Protein AF-A0A9C7AQ77-F1 (afdb_monomer_lite)

Radius of gyration: 16.22 Å; chains: 1; bounding box: 30×47×44 Å

Structure (mmCIF, N/CA/C/O backbone):
data_AF-A0A9C7AQ77-F1
#
_entry.id   AF-A0A9C7AQ77-F1
#
loop_
_atom_site.group_PDB
_atom_site.id
_atom_site.type_symbol
_atom_site.label_atom_id
_atom_site.label_alt_id
_atom_site.label_comp_id
_atom_site.label_asym_id
_atom_site.label_entity_id
_atom_site.label_seq_id
_atom_site.pdbx_PDB_ins_code
_atom_site.Cartn_x
_atom_site.Cartn_y
_atom_site.Cartn_z
_atom_site.occupancy
_atom_site.B_iso_or_equiv
_atom_site.auth_seq_id
_atom_site.auth_comp_id
_atom_site.auth_asym_id
_atom_site.auth_atom_id
_atom_site.pdbx_PDB_model_num
ATOM 1 N N . MET A 1 1 ? 6.263 -25.476 -26.221 1.00 42.41 1 MET A N 1
ATOM 2 C CA . MET A 1 1 ? 5.453 -24.792 -25.190 1.00 42.41 1 MET A CA 1
ATOM 3 C C . MET A 1 1 ? 6.403 -23.919 -24.387 1.00 42.41 1 MET A C 1
ATOM 5 O O . MET A 1 1 ? 7.386 -24.457 -23.899 1.00 42.41 1 MET A O 1
ATOM 9 N N . ARG A 1 2 ? 6.214 -22.594 -24.321 1.00 51.50 2 ARG A N 1
ATOM 10 C CA . ARG A 1 2 ? 6.970 -21.780 -23.355 1.00 51.50 2 ARG A CA 1
ATOM 11 C C . ARG A 1 2 ? 6.351 -22.062 -21.991 1.00 51.50 2 ARG A C 1
ATOM 13 O O . ARG A 1 2 ? 5.182 -21.747 -21.802 1.00 51.50 2 ARG A O 1
ATOM 20 N N . GLU A 1 3 ? 7.087 -22.708 -21.094 1.00 53.31 3 GLU A N 1
ATOM 21 C CA . GLU A 1 3 ? 6.698 -22.786 -19.685 1.00 53.31 3 GLU A CA 1
ATOM 22 C C . GLU A 1 3 ? 6.371 -21.372 -19.190 1.00 53.31 3 GLU A C 1
ATOM 24 O O . GLU A 1 3 ? 7.121 -20.427 -19.453 1.00 53.31 3 GLU A O 1
ATOM 29 N N . GLY A 1 4 ? 5.208 -21.226 -18.550 1.00 63.62 4 GLY A N 1
ATOM 30 C CA . GLY A 1 4 ? 4.641 -19.962 -18.086 1.00 63.62 4 GLY A CA 1
ATOM 31 C C . GLY A 1 4 ? 5.473 -19.332 -16.975 1.00 63.62 4 GLY A C 1
ATOM 32 O O . GLY A 1 4 ? 5.109 -19.377 -15.803 1.00 63.62 4 GLY A O 1
ATOM 33 N N . LYS A 1 5 ? 6.616 -18.754 -17.332 1.00 77.88 5 LYS A N 1
ATOM 34 C CA . LYS A 1 5 ? 7.474 -18.028 -16.404 1.00 77.88 5 LYS A CA 1
ATOM 35 C C . LYS A 1 5 ? 7.003 -16.579 -16.374 1.00 77.88 5 LYS A C 1
ATOM 37 O O . LYS A 1 5 ? 7.272 -15.830 -17.309 1.00 77.88 5 LYS A O 1
ATOM 42 N N . LEU A 1 6 ? 6.304 -16.198 -15.304 1.00 86.25 6 LE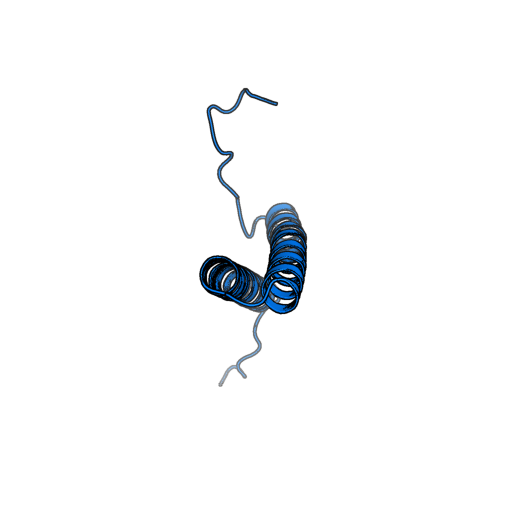U A N 1
ATOM 43 C CA . LEU A 1 6 ? 6.003 -14.791 -15.023 1.00 86.25 6 LEU A CA 1
ATOM 44 C C . LEU A 1 6 ? 7.312 -13.995 -15.068 1.00 86.25 6 LEU A C 1
ATOM 46 O O . LEU A 1 6 ? 8.327 -14.448 -14.517 1.00 86.25 6 LEU A O 1
ATOM 50 N N . CYS A 1 7 ? 7.323 -12.845 -15.734 1.00 93.25 7 CYS A N 1
ATOM 51 C CA . CYS A 1 7 ? 8.457 -11.934 -15.628 1.00 93.25 7 CYS A CA 1
ATOM 52 C C . CYS A 1 7 ? 8.316 -11.071 -14.366 1.00 93.25 7 CYS A C 1
ATOM 54 O O . CYS A 1 7 ? 7.265 -11.040 -13.724 1.00 93.25 7 CYS A O 1
ATOM 56 N N . ASP A 1 8 ? 9.380 -10.372 -13.979 1.00 95.88 8 ASP A N 1
ATOM 57 C CA . ASP A 1 8 ? 9.352 -9.536 -12.772 1.00 95.88 8 ASP A CA 1
ATOM 58 C C . ASP A 1 8 ? 8.310 -8.422 -12.866 1.00 95.88 8 ASP A C 1
ATOM 60 O O . ASP A 1 8 ? 7.690 -8.071 -11.866 1.00 95.88 8 ASP A O 1
ATOM 64 N N . ARG A 1 9 ? 8.057 -7.916 -14.079 1.00 96.00 9 ARG A N 1
ATOM 65 C CA . ARG A 1 9 ? 6.975 -6.962 -14.319 1.00 96.00 9 ARG A CA 1
ATOM 66 C C . ARG A 1 9 ? 5.613 -7.576 -14.004 1.00 96.00 9 ARG A C 1
ATOM 68 O O . ARG A 1 9 ? 4.813 -6.908 -13.356 1.00 96.00 9 ARG A O 1
ATOM 75 N N . ASP A 1 10 ? 5.365 -8.818 -14.417 1.00 96.19 10 ASP A N 1
ATOM 76 C CA . ASP A 1 10 ? 4.094 -9.503 -14.155 1.00 96.19 10 ASP A CA 1
ATOM 77 C C . ASP A 1 10 ? 3.910 -9.736 -12.653 1.00 96.19 10 ASP A C 1
ATOM 79 O O . ASP A 1 10 ? 2.862 -9.405 -12.109 1.00 96.19 10 ASP A O 1
ATOM 83 N N . ARG A 1 11 ? 4.959 -10.209 -11.961 1.00 96.50 11 ARG A N 1
ATOM 84 C CA . ARG A 1 11 ? 4.927 -10.423 -10.503 1.00 96.50 11 ARG A CA 1
ATOM 85 C C . ARG A 1 11 ? 4.652 -9.134 -9.737 1.00 96.50 11 ARG A C 1
ATOM 87 O O . ARG A 1 11 ? 3.785 -9.115 -8.876 1.00 96.50 11 ARG A O 1
ATOM 94 N N . LEU A 1 12 ? 5.374 -8.054 -10.048 1.00 97.56 12 LEU A N 1
ATOM 95 C CA . LEU A 1 12 ? 5.176 -6.777 -9.357 1.00 97.56 12 LEU A CA 1
ATOM 96 C C . LEU A 1 12 ? 3.815 -6.155 -9.677 1.00 97.56 12 LEU A C 1
ATOM 98 O O . LEU A 1 12 ? 3.223 -5.522 -8.809 1.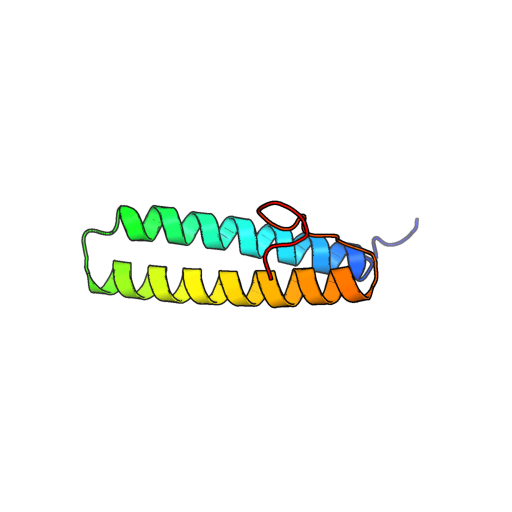00 97.56 12 LEU A O 1
ATOM 102 N N . THR A 1 13 ? 3.307 -6.352 -10.897 1.00 97.38 13 THR A N 1
ATOM 103 C CA . THR A 1 13 ? 1.954 -5.914 -11.262 1.00 97.38 13 THR A CA 1
ATOM 104 C C . THR A 1 13 ? 0.910 -6.660 -10.440 1.00 97.38 13 THR A C 1
ATOM 106 O O . THR A 1 13 ? 0.025 -6.023 -9.875 1.00 97.38 13 THR A O 1
ATOM 109 N N . ASP A 1 14 ? 1.038 -7.983 -10.329 1.00 97.88 14 ASP A N 1
ATOM 110 C CA . ASP A 1 14 ? 0.135 -8.816 -9.533 1.00 97.88 14 ASP A CA 1
ATOM 111 C C . ASP A 1 14 ? 0.164 -8.423 -8.048 1.00 97.88 14 ASP A C 1
ATOM 113 O O . ASP A 1 14 ? -0.876 -8.127 -7.463 1.00 97.88 14 ASP A O 1
ATOM 117 N N . MET A 1 15 ? 1.359 -8.274 -7.466 1.00 98.19 15 MET A N 1
ATOM 118 C CA . MET A 1 15 ? 1.518 -7.802 -6.085 1.00 98.19 15 MET A CA 1
ATOM 119 C C . MET A 1 15 ? 0.897 -6.416 -5.868 1.00 98.19 15 MET A C 1
ATOM 121 O O . MET A 1 15 ? 0.209 -6.200 -4.875 1.00 98.19 15 MET A O 1
ATOM 125 N N . LEU A 1 16 ? 1.090 -5.475 -6.800 1.00 98.31 16 LEU A N 1
ATOM 126 C CA . LEU A 1 16 ? 0.524 -4.130 -6.680 1.00 98.31 16 LEU A CA 1
ATOM 127 C C . LEU A 1 16 ? -1.011 -4.148 -6.739 1.00 98.31 16 LEU A C 1
ATOM 129 O O . LEU A 1 16 ? -1.662 -3.381 -6.028 1.00 98.31 16 LEU A O 1
ATOM 133 N N . LEU A 1 17 ? -1.598 -4.997 -7.587 1.00 98.19 17 LEU A N 1
ATOM 134 C CA . LEU A 1 17 ? -3.050 -5.170 -7.662 1.00 98.19 17 LEU A CA 1
ATOM 135 C C . LEU A 1 17 ? -3.598 -5.817 -6.387 1.00 98.19 17 LEU A C 1
ATOM 137 O O . LEU A 1 17 ? -4.605 -5.339 -5.857 1.00 98.19 17 LEU A O 1
ATOM 141 N N . LEU A 1 18 ? -2.912 -6.840 -5.872 1.00 98.38 18 LEU A N 1
ATOM 142 C CA . LEU A 1 18 ? -3.253 -7.500 -4.616 1.00 98.38 18 LEU A CA 1
ATOM 143 C C . LEU A 1 18 ? -3.262 -6.496 -3.457 1.00 98.38 18 LEU A C 1
ATOM 145 O O . LEU A 1 18 ? -4.297 -6.353 -2.806 1.00 98.38 18 LEU A O 1
ATOM 149 N N . SER A 1 19 ? -2.171 -5.751 -3.246 1.00 98.38 19 SER A N 1
ATOM 150 C CA . SER A 1 19 ? -2.079 -4.782 -2.146 1.00 98.38 19 SER A CA 1
ATOM 151 C C . SER A 1 19 ? -3.162 -3.710 -2.225 1.00 98.38 19 SER A C 1
ATOM 153 O O . SER A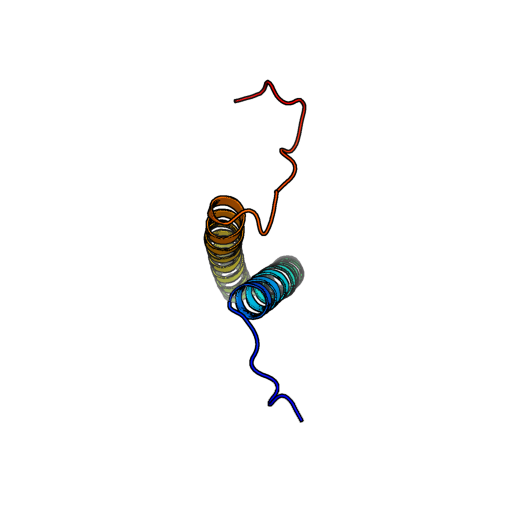 1 19 ? -3.791 -3.387 -1.221 1.00 98.38 19 SER A O 1
ATOM 155 N N . LYS A 1 20 ? -3.482 -3.204 -3.425 1.00 98.06 20 LYS A N 1
ATOM 156 C CA . LYS A 1 20 ? -4.598 -2.255 -3.604 1.00 98.06 20 LYS A CA 1
ATOM 157 C C . LYS A 1 20 ? -5.950 -2.869 -3.231 1.00 98.06 20 LYS A C 1
ATOM 159 O O . LYS A 1 20 ? -6.750 -2.221 -2.555 1.00 98.06 20 LYS A O 1
ATOM 164 N N . GLY A 1 21 ? -6.208 -4.101 -3.669 1.00 98.50 21 GLY A N 1
ATOM 165 C CA . GLY A 1 21 ? -7.448 -4.814 -3.363 1.00 98.50 21 GLY A CA 1
ATOM 166 C C . GLY A 1 21 ? -7.608 -5.080 -1.865 1.00 98.50 21 GLY A C 1
ATOM 167 O O . GLY A 1 21 ? -8.652 -4.774 -1.287 1.00 98.50 21 GLY A O 1
ATOM 168 N N . VAL A 1 22 ? -6.552 -5.581 -1.223 1.00 98.38 22 VAL A N 1
ATOM 169 C CA . VAL A 1 22 ? -6.527 -5.875 0.216 1.00 98.38 22 VAL A CA 1
ATOM 170 C C . VAL A 1 22 ? -6.638 -4.591 1.043 1.00 98.38 22 VAL A C 1
ATOM 172 O O . VAL A 1 22 ? -7.450 -4.540 1.969 1.00 98.38 22 VAL A O 1
ATOM 175 N N . ALA A 1 23 ? -5.928 -3.519 0.669 1.00 98.69 23 ALA A N 1
ATOM 176 C CA . ALA A 1 23 ? -6.060 -2.210 1.309 1.00 98.69 23 ALA A CA 1
ATOM 177 C C . ALA A 1 23 ? -7.510 -1.706 1.282 1.00 98.69 23 ALA A C 1
ATOM 179 O O . ALA A 1 23 ? -8.013 -1.239 2.307 1.00 98.69 23 ALA A O 1
ATOM 180 N N . GLY A 1 24 ? -8.191 -1.822 0.135 1.00 98.56 24 GLY A N 1
ATOM 181 C CA . GLY A 1 24 ? -9.607 -1.476 0.003 1.00 98.56 24 GLY A CA 1
ATOM 182 C C . GLY A 1 24 ? -10.503 -2.325 0.909 1.00 98.56 24 GLY A C 1
ATOM 183 O O . GLY A 1 24 ? -11.355 -1.786 1.615 1.00 98.56 24 GLY A O 1
ATOM 184 N N . GLY A 1 25 ? -10.255 -3.637 0.968 1.00 98.62 25 GLY A N 1
ATOM 185 C CA . GLY A 1 25 ? -10.966 -4.550 1.866 1.00 98.62 25 GLY A C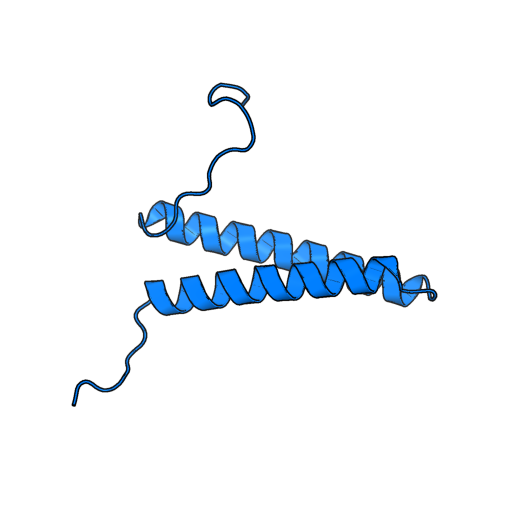A 1
ATOM 186 C C . GLY A 1 25 ? -10.817 -4.173 3.343 1.00 98.62 25 GLY A C 1
ATOM 187 O O . GLY A 1 25 ? -11.817 -4.077 4.058 1.00 98.62 25 GLY A O 1
ATOM 188 N N . TYR A 1 26 ? -9.593 -3.886 3.800 1.00 98.69 26 TYR A N 1
ATOM 189 C CA . TYR A 1 26 ? -9.354 -3.423 5.170 1.00 98.69 26 TYR A CA 1
ATOM 190 C C . TYR A 1 26 ? -10.007 -2.074 5.457 1.00 98.69 26 TYR A C 1
ATOM 192 O O . TYR A 1 26 ? -10.521 -1.886 6.559 1.00 98.69 26 TYR A O 1
ATOM 200 N N . HIS A 1 27 ? -10.028 -1.157 4.487 1.00 98.62 27 HIS A N 1
ATOM 201 C CA . HIS A 1 27 ? -10.696 0.132 4.639 1.00 98.62 27 HIS A CA 1
ATOM 202 C C . HIS A 1 27 ? -12.198 -0.045 4.898 1.00 98.62 27 HIS A C 1
ATOM 204 O O . HIS A 1 27 ? -12.700 0.418 5.923 1.00 98.62 27 HIS A O 1
ATOM 210 N N . THR A 1 28 ? -12.900 -0.780 4.029 1.00 98.69 28 THR A N 1
ATOM 211 C CA . THR A 1 28 ? -14.333 -1.061 4.204 1.00 98.69 28 THR A CA 1
ATOM 212 C C . THR A 1 28 ? -14.603 -1.803 5.513 1.00 98.69 28 THR A C 1
ATOM 214 O O . THR A 1 28 ? -15.496 -1.422 6.266 1.00 98.69 28 THR A O 1
ATOM 217 N N . ALA A 1 29 ? -13.799 -2.817 5.844 1.00 98.50 29 ALA A N 1
ATOM 218 C CA . ALA A 1 29 ? -13.968 -3.567 7.085 1.00 98.50 29 ALA A CA 1
ATOM 219 C C . ALA A 1 29 ? -13.734 -2.701 8.338 1.00 98.50 29 ALA A C 1
ATOM 221 O O . ALA A 1 29 ? -14.432 -2.864 9.338 1.00 98.50 29 ALA A O 1
ATOM 222 N N . ALA A 1 30 ? -12.770 -1.775 8.306 1.00 98.56 30 ALA A N 1
ATOM 223 C CA . ALA A 1 30 ? -12.498 -0.873 9.423 1.00 98.56 30 ALA A CA 1
ATOM 224 C C . ALA A 1 30 ? -13.653 0.113 9.665 1.00 98.56 30 ALA A C 1
ATOM 226 O O . ALA A 1 30 ? -13.955 0.400 10.826 1.00 98.56 30 ALA A O 1
ATOM 227 N N . LEU A 1 31 ? -14.300 0.605 8.600 1.00 98.44 31 LEU A N 1
ATOM 228 C CA . LEU A 1 31 ? -15.462 1.496 8.699 1.00 98.44 31 LEU A CA 1
ATOM 229 C C . LEU A 1 31 ? -16.651 0.822 9.401 1.00 98.44 31 LEU A C 1
ATOM 231 O O . LEU A 1 31 ? -17.277 1.436 10.260 1.00 98.44 31 LEU A O 1
ATOM 235 N N . GLU A 1 32 ? -16.899 -0.454 9.104 1.00 98.25 32 GLU A N 1
ATOM 236 C CA . GLU A 1 32 ? -18.046 -1.212 9.630 1.00 98.25 32 GLU A CA 1
ATOM 237 C C . GLU A 1 32 ? -17.751 -1.946 10.957 1.00 98.25 32 GLU A C 1
ATOM 239 O O . GLU A 1 32 ? -18.636 -2.532 11.586 1.00 98.25 32 GLU A O 1
ATOM 244 N N . ALA A 1 33 ? -16.499 -1.944 11.425 1.00 98.38 33 ALA A N 1
ATOM 245 C CA . ALA A 1 33 ? -16.110 -2.666 12.632 1.00 98.38 33 ALA A CA 1
ATOM 246 C C . ALA A 1 33 ? -16.647 -1.993 13.911 1.00 98.38 33 ALA A C 1
ATOM 248 O O . ALA A 1 33 ? -16.089 -1.006 14.406 1.00 98.38 33 ALA A O 1
ATOM 249 N N . ALA A 1 34 ? -17.673 -2.598 14.518 1.00 98.25 34 ALA A N 1
ATOM 250 C CA . ALA A 1 34 ? -18.253 -2.153 15.790 1.00 98.25 34 ALA A CA 1
ATOM 251 C C . ALA A 1 34 ? -17.285 -2.290 16.985 1.00 98.25 34 ALA A C 1
ATOM 253 O O . ALA A 1 34 ? -17.326 -1.492 17.922 1.00 98.25 34 ALA A O 1
ATOM 254 N N . THR A 1 35 ? -16.376 -3.271 16.960 1.00 98.69 35 THR A N 1
ATOM 255 C CA . THR A 1 35 ? -15.388 -3.481 18.028 1.00 98.69 35 THR A CA 1
ATOM 256 C C . THR A 1 35 ? -14.163 -2.573 17.835 1.00 98.69 35 THR A C 1
ATOM 258 O O . THR A 1 35 ? -13.422 -2.763 16.867 1.00 98.69 35 THR A O 1
ATOM 261 N N . PRO A 1 36 ? -13.846 -1.652 18.773 1.00 98.25 36 PRO A N 1
ATOM 262 C CA . PRO A 1 36 ? -12.752 -0.687 18.596 1.00 98.25 36 PRO A 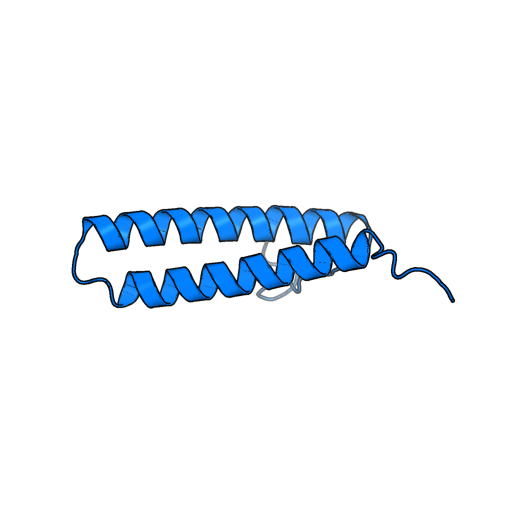CA 1
ATOM 263 C C . PRO A 1 36 ? -11.378 -1.323 18.359 1.00 98.25 36 PRO A C 1
ATOM 265 O O . PRO A 1 36 ? -10.593 -0.829 17.553 1.00 98.25 36 PRO A O 1
ATOM 268 N N . LYS A 1 37 ? -11.094 -2.448 19.027 1.00 98.50 37 LYS A N 1
ATOM 269 C CA . LYS A 1 37 ? -9.835 -3.183 18.850 1.00 98.50 37 LYS A CA 1
ATOM 270 C C . LYS A 1 37 ? -9.703 -3.754 17.435 1.00 98.50 37 LYS A C 1
ATOM 272 O O . LYS A 1 37 ? -8.645 -3.617 16.836 1.00 98.50 37 LYS A O 1
ATOM 277 N N . VAL A 1 38 ? -10.776 -4.340 16.896 1.00 98.56 38 VAL A N 1
ATOM 278 C CA . VAL A 1 38 ? -10.801 -4.882 15.527 1.00 98.56 38 VAL A CA 1
ATOM 279 C C . VAL A 1 38 ? -10.620 -3.753 14.517 1.00 98.56 38 VAL A C 1
ATOM 281 O O . VAL A 1 38 ? -9.746 -3.846 13.661 1.00 98.56 38 VAL A O 1
ATOM 284 N N . ARG A 1 39 ? -11.353 -2.643 14.685 1.00 98.69 39 ARG A N 1
ATOM 285 C CA . ARG A 1 39 ? -11.192 -1.443 13.855 1.00 98.69 39 ARG A CA 1
ATOM 286 C C . ARG A 1 39 ? -9.751 -0.929 13.851 1.00 98.69 39 ARG A C 1
ATOM 288 O O . ARG A 1 39 ? -9.201 -0.662 12.790 1.00 98.69 39 ARG A O 1
ATOM 295 N N . SER A 1 40 ? -9.124 -0.825 15.025 1.00 98.62 40 SER A N 1
ATOM 296 C CA . SER A 1 40 ? -7.729 -0.382 15.139 1.00 98.62 40 SER A CA 1
ATOM 297 C C . SER A 1 40 ? -6.753 -1.335 14.444 1.00 98.62 40 SER A C 1
ATOM 299 O O . SER A 1 40 ? -5.829 -0.869 13.783 1.00 98.62 40 SER A O 1
ATOM 301 N N . THR A 1 41 ? -6.954 -2.650 14.552 1.00 98.75 41 THR A N 1
ATOM 302 C CA . THR A 1 41 ? -6.123 -3.636 13.846 1.00 98.75 41 THR A CA 1
ATOM 303 C C . THR A 1 41 ? -6.271 -3.514 12.330 1.00 98.75 41 THR A C 1
ATOM 305 O O . THR A 1 41 ? -5.264 -3.429 11.637 1.00 98.75 41 THR A O 1
ATOM 308 N N . LEU A 1 42 ? -7.500 -3.436 11.814 1.00 98.81 42 LEU A N 1
ATOM 309 C CA . LEU A 1 42 ? -7.757 -3.292 10.376 1.00 98.81 42 LEU A CA 1
ATOM 310 C C . LEU A 1 42 ? -7.174 -1.987 9.820 1.00 98.81 42 LEU A C 1
ATOM 312 O O . LEU A 1 42 ? -6.571 -1.991 8.753 1.00 98.81 42 LEU A O 1
ATOM 316 N N . ALA A 1 43 ? -7.276 -0.885 10.569 1.00 98.56 43 ALA A N 1
ATOM 317 C CA . ALA A 1 43 ? -6.671 0.388 10.183 1.00 98.56 43 ALA A CA 1
ATOM 318 C C . ALA A 1 43 ? -5.133 0.317 10.111 1.00 98.56 43 ALA A C 1
ATOM 320 O O . ALA A 1 43 ? -4.535 0.941 9.236 1.00 98.56 43 ALA A O 1
ATOM 321 N N . LYS A 1 44 ? -4.487 -0.452 10.999 1.00 98.69 44 LYS A N 1
ATOM 322 C CA . LYS A 1 44 ? -3.034 -0.687 10.939 1.00 98.69 44 LYS A CA 1
ATOM 323 C C . LYS A 1 44 ? -2.649 -1.501 9.706 1.00 98.69 44 LYS A C 1
ATOM 325 O O . LYS A 1 44 ? -1.759 -1.071 8.986 1.00 98.69 44 LYS A O 1
ATOM 330 N N . LEU A 1 45 ? -3.361 -2.597 9.434 1.00 98.62 45 LEU A N 1
ATOM 331 C CA . LEU A 1 45 ? -3.128 -3.431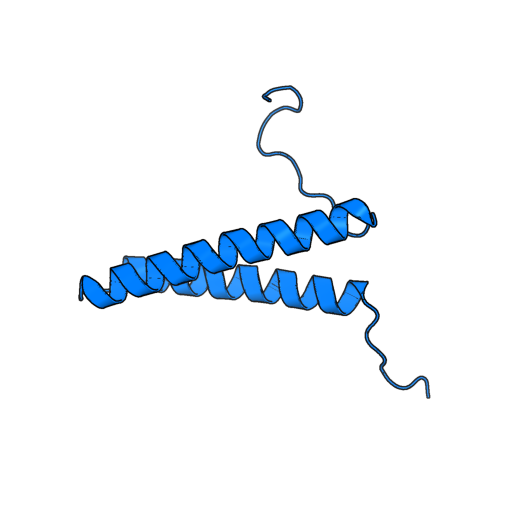 8.249 1.00 98.62 45 LEU A CA 1
ATOM 332 C C . LEU A 1 45 ? -3.343 -2.637 6.951 1.00 98.62 45 LEU A C 1
ATOM 334 O O . LEU A 1 45 ? -2.531 -2.699 6.038 1.00 98.62 45 LEU A O 1
ATOM 338 N N . HIS A 1 46 ? -4.391 -1.810 6.892 1.00 98.69 46 HIS A N 1
ATOM 339 C CA . HIS A 1 46 ? -4.603 -0.883 5.780 1.00 98.69 46 HIS A CA 1
ATOM 340 C C . HIS A 1 46 ? -3.399 0.051 5.574 1.00 98.69 46 HIS A C 1
ATOM 342 O O . HIS A 1 46 ? -2.943 0.232 4.449 1.00 98.69 46 HIS A O 1
ATOM 348 N N . ALA A 1 47 ? -2.861 0.625 6.654 1.00 98.56 47 ALA A N 1
ATOM 349 C CA . ALA A 1 47 ? -1.696 1.503 6.579 1.00 98.56 47 ALA A CA 1
ATOM 350 C C . ALA A 1 47 ? -0.406 0.773 6.162 1.00 98.56 47 ALA A C 1
ATOM 352 O O . ALA A 1 47 ? 0.481 1.405 5.591 1.00 98.56 47 ALA A O 1
ATOM 353 N N . GLU A 1 48 ? -0.282 -0.524 6.446 1.00 98.62 48 GLU A N 1
ATOM 354 C CA . GLU A 1 48 ? 0.817 -1.364 5.952 1.00 98.62 48 GLU A CA 1
ATOM 355 C C . GLU A 1 48 ? 0.694 -1.585 4.439 1.00 98.62 48 GLU A C 1
ATOM 357 O O . GLU A 1 48 ? 1.633 -1.269 3.713 1.00 98.62 48 GLU A O 1
ATOM 362 N N . GLU A 1 49 ? -0.489 -1.955 3.939 1.00 98.56 49 GLU A N 1
ATOM 363 C CA . GLU A 1 49 ? -0.715 -2.136 2.495 1.00 98.56 49 GLU A CA 1
ATOM 364 C C . GLU A 1 49 ? -0.520 -0.842 1.686 1.00 98.56 49 GLU A C 1
ATOM 366 O O . GLU A 1 49 ? -0.070 -0.885 0.541 1.00 98.56 49 GLU A O 1
ATOM 371 N N . LEU A 1 50 ? -0.814 0.330 2.267 1.00 98.25 50 LEU A N 1
ATOM 372 C CA . LEU A 1 50 ? -0.499 1.618 1.633 1.00 98.25 50 LEU A CA 1
ATOM 373 C C . LEU A 1 50 ? 1.014 1.794 1.417 1.00 98.25 50 LEU A C 1
ATOM 375 O O . LEU A 1 50 ? 1.427 2.253 0.350 1.00 98.25 50 LEU A O 1
ATOM 379 N N . LYS A 1 51 ? 1.835 1.410 2.403 1.00 98.56 51 LYS A N 1
ATOM 380 C CA . LYS A 1 51 ? 3.304 1.470 2.300 1.00 98.56 51 LYS A CA 1
ATOM 381 C C . LYS A 1 51 ? 3.833 0.443 1.306 1.00 98.56 51 LYS A C 1
ATOM 383 O O . LYS A 1 51 ? 4.731 0.758 0.526 1.00 98.56 51 LYS A O 1
ATOM 388 N N . ASP A 1 52 ? 3.262 -0.758 1.298 1.00 98.31 52 ASP A N 1
ATOM 389 C CA . ASP A 1 52 ? 3.655 -1.811 0.362 1.00 98.31 52 ASP A CA 1
ATOM 390 C C . ASP A 1 52 ? 3.320 -1.415 -1.080 1.00 98.31 52 ASP A C 1
ATOM 392 O O . ASP A 1 52 ? 4.171 -1.514 -1.968 1.00 98.31 52 ASP A O 1
ATOM 396 N N . ALA A 1 53 ? 2.129 -0.856 -1.313 1.00 98.12 53 ALA A N 1
ATOM 397 C CA . ALA A 1 53 ? 1.753 -0.311 -2.612 1.00 98.12 53 ALA A CA 1
ATOM 398 C C . ALA A 1 53 ? 2.714 0.805 -3.064 1.00 98.12 53 ALA A C 1
ATOM 400 O O . ALA A 1 53 ? 3.126 0.803 -4.228 1.00 98.12 53 ALA A O 1
ATOM 401 N N . GLU A 1 54 ? 3.110 1.713 -2.161 1.00 97.75 54 GLU A N 1
ATOM 402 C CA . GLU A 1 54 ? 4.108 2.759 -2.430 1.00 97.75 54 GLU A CA 1
ATOM 403 C C . GLU A 1 54 ? 5.462 2.189 -2.846 1.00 97.75 54 GLU A C 1
ATOM 405 O O . GLU A 1 54 ? 6.024 2.592 -3.874 1.00 97.75 54 GLU A O 1
ATOM 410 N N . ALA A 1 55 ? 5.968 1.212 -2.098 1.00 98.12 55 ALA A N 1
ATOM 411 C CA . ALA A 1 55 ? 7.227 0.552 -2.412 1.00 98.12 55 ALA A CA 1
ATOM 412 C C . ALA A 1 55 ? 7.171 -0.149 -3.780 1.00 98.12 55 ALA A C 1
ATOM 414 O O . ALA A 1 55 ? 8.098 -0.013 -4.589 1.00 98.12 55 ALA A O 1
ATOM 415 N N . LEU A 1 56 ? 6.070 -0.852 -4.066 1.00 98.31 56 LEU A N 1
ATOM 416 C CA . LEU A 1 56 ? 5.858 -1.575 -5.319 1.00 98.31 56 LEU A CA 1
ATOM 417 C C . LEU A 1 56 ? 5.794 -0.626 -6.517 1.00 98.31 56 LEU A C 1
ATOM 419 O O . LEU A 1 56 ? 6.584 -0.785 -7.454 1.00 98.31 56 LEU A O 1
ATOM 423 N N . PHE A 1 57 ? 4.917 0.387 -6.497 1.00 97.38 57 PHE A N 1
ATOM 424 C CA . PHE A 1 57 ? 4.804 1.286 -7.647 1.00 97.38 57 PHE A CA 1
ATOM 425 C C . PHE A 1 57 ? 6.077 2.115 -7.844 1.00 97.38 57 PHE A C 1
ATOM 427 O O . PHE A 1 57 ? 6.463 2.339 -8.989 1.00 97.38 57 PHE A O 1
ATOM 434 N N . SER A 1 58 ? 6.780 2.497 -6.770 1.00 97.00 58 SER A N 1
ATOM 435 C CA . SER A 1 58 ? 8.058 3.219 -6.864 1.00 97.00 58 SER A CA 1
ATOM 436 C C . SER A 1 58 ? 9.145 2.350 -7.500 1.00 97.00 58 SER A C 1
ATOM 438 O O . SER A 1 58 ? 9.942 2.806 -8.324 1.00 97.00 58 SER A O 1
ATOM 440 N N . ALA A 1 59 ? 9.189 1.063 -7.145 1.00 97.62 59 ALA A N 1
ATOM 441 C CA . ALA A 1 59 ? 10.119 0.107 -7.735 1.00 97.62 59 ALA A CA 1
ATOM 442 C C . ALA A 1 59 ? 9.798 -0.173 -9.215 1.00 97.62 59 ALA A C 1
ATOM 444 O O . ALA A 1 59 ? 10.715 -0.387 -10.014 1.00 97.62 59 ALA A O 1
ATOM 445 N N . MET A 1 60 ? 8.519 -0.180 -9.590 1.00 97.81 60 MET A N 1
ATOM 446 C CA . MET A 1 60 ? 8.079 -0.316 -10.981 1.00 97.81 60 MET A CA 1
ATOM 447 C C . MET A 1 60 ? 8.346 0.959 -11.795 1.00 97.81 60 MET A C 1
ATOM 449 O O . MET A 1 60 ? 8.773 0.859 -12.945 1.00 97.81 60 MET A O 1
ATOM 453 N N . GLU A 1 61 ? 8.168 2.141 -11.203 1.00 97.25 61 GLU A N 1
ATOM 454 C CA . GLU A 1 61 ? 8.453 3.441 -11.825 1.00 97.25 61 GLU A CA 1
ATOM 455 C C . GLU A 1 61 ? 9.931 3.589 -12.180 1.00 97.25 61 GLU A C 1
ATOM 457 O O . GLU A 1 61 ? 10.257 3.895 -13.327 1.00 97.25 61 GLU A O 1
ATOM 462 N N . LYS A 1 62 ? 10.838 3.240 -11.257 1.00 97.00 62 LYS A N 1
ATOM 463 C CA . LYS A 1 62 ? 12.293 3.225 -11.512 1.00 97.00 62 LYS A CA 1
ATOM 464 C C . LYS A 1 62 ? 12.701 2.350 -12.705 1.00 97.00 62 LYS A C 1
ATOM 466 O O . LYS A 1 62 ? 13.767 2.558 -13.275 1.00 97.00 62 LYS A O 1
ATOM 471 N N . ARG A 1 63 ? 11.876 1.363 -13.071 1.00 97.12 63 ARG A N 1
ATOM 472 C CA . ARG A 1 63 ? 12.097 0.444 -14.203 1.00 97.12 63 ARG A CA 1
ATOM 473 C C . ARG A 1 63 ? 11.291 0.816 -15.453 1.00 97.12 63 ARG A C 1
ATOM 475 O O . ARG A 1 63 ? 11.358 0.101 -16.449 1.00 97.12 63 ARG A O 1
ATOM 482 N N . GLY A 1 64 ? 10.515 1.900 -15.408 1.00 96.81 64 GLY A N 1
ATOM 483 C CA . GLY A 1 64 ? 9.644 2.333 -16.503 1.00 96.81 64 GLY A CA 1
ATOM 484 C C . GLY A 1 64 ? 8.414 1.444 -16.720 1.00 96.81 64 GLY A C 1
ATOM 485 O O . GLY A 1 64 ? 7.835 1.454 -17.803 1.00 96.81 64 GLY A O 1
ATOM 486 N N . TRP A 1 65 ? 8.016 0.641 -15.729 1.00 97.06 65 TRP A N 1
ATOM 487 C CA . TRP A 1 65 ? 6.901 -0.311 -15.853 1.00 97.06 65 TRP A CA 1
ATOM 488 C C . TRP A 1 65 ? 5.558 0.247 -15.391 1.00 97.06 65 TRP A C 1
ATOM 490 O O . TRP A 1 65 ? 4.517 -0.296 -15.764 1.00 97.06 65 TRP A O 1
ATOM 500 N N . TYR A 1 66 ? 5.588 1.300 -14.579 1.00 95.94 66 TYR A N 1
ATOM 501 C CA . TYR A 1 66 ? 4.418 1.949 -14.007 1.00 95.94 66 TYR A CA 1
ATOM 502 C C . TYR A 1 66 ? 4.689 3.448 -13.877 1.00 95.94 66 TYR A C 1
ATOM 504 O O . TYR A 1 66 ? 5.815 3.841 -13.593 1.00 95.94 66 TYR A O 1
ATOM 512 N N . ARG A 1 67 ? 3.677 4.287 -14.088 1.00 91.81 67 ARG A N 1
ATOM 513 C CA . ARG A 1 67 ? 3.801 5.740 -13.943 1.00 91.81 67 ARG A CA 1
ATOM 514 C C . ARG A 1 67 ? 2.577 6.251 -13.188 1.00 91.81 67 ARG A C 1
ATOM 516 O O . ARG A 1 67 ? 1.519 6.363 -13.805 1.00 91.81 67 ARG A O 1
ATOM 523 N N . PRO A 1 68 ? 2.672 6.476 -11.867 1.00 85.62 68 PRO A N 1
ATOM 524 C CA . PRO A 1 68 ? 1.563 7.054 -11.127 1.00 85.62 68 PRO A CA 1
ATOM 525 C C . PRO A 1 68 ? 1.324 8.480 -11.633 1.00 85.62 68 PRO A C 1
ATOM 527 O O . PRO A 1 68 ? 2.267 9.253 -11.802 1.00 85.62 68 PRO A O 1
ATOM 530 N N . GLU A 1 69 ? 0.068 8.826 -11.896 1.00 84.56 69 GLU A N 1
ATOM 531 C CA . GLU A 1 69 ? -0.295 10.211 -12.179 1.00 84.56 69 GLU A CA 1
ATOM 532 C C . GLU A 1 69 ? -0.267 10.996 -10.862 1.00 84.56 69 GLU A C 1
ATOM 534 O O . GLU A 1 69 ? -0.925 10.587 -9.899 1.00 84.56 69 GLU A O 1
ATOM 539 N N . PRO A 1 70 ? 0.503 12.095 -10.771 1.00 81.19 70 PRO A N 1
ATOM 540 C CA . PRO A 1 70 ? 0.435 12.973 -9.614 1.00 81.19 70 PRO A CA 1
ATOM 541 C C . PRO A 1 70 ? -0.995 13.483 -9.431 1.00 81.19 70 PRO A C 1
ATOM 543 O O . PRO A 1 70 ? -1.627 13.942 -10.382 1.00 81.19 70 PRO A O 1
ATOM 546 N N . ALA A 1 71 ? -1.503 13.427 -8.202 1.00 77.38 71 ALA A N 1
ATOM 547 C CA . ALA A 1 71 ? -2.762 14.078 -7.882 1.00 77.38 71 ALA A CA 1
ATOM 548 C C . ALA A 1 71 ? -2.546 15.601 -7.873 1.00 77.38 71 ALA A C 1
ATOM 550 O O . ALA A 1 71 ? -1.783 16.117 -7.058 1.00 77.38 71 ALA A O 1
ATOM 551 N N . GLY A 1 72 ? -3.225 16.313 -8.776 1.00 72.19 72 GLY A N 1
ATOM 552 C CA . GLY A 1 72 ? -3.152 17.772 -8.899 1.00 72.19 72 GLY A CA 1
ATOM 553 C C . GLY A 1 72 ? -2.196 18.264 -9.996 1.00 72.19 72 GLY A C 1
ATOM 554 O O . GLY A 1 72 ? -1.524 17.468 -10.653 1.00 72.19 72 GLY A O 1
ATOM 555 N N . PRO A 1 73 ? -2.168 19.583 -10.265 1.00 70.69 73 PRO A N 1
ATOM 556 C CA . PRO A 1 73 ? -1.337 20.142 -11.323 1.00 70.69 73 PRO A CA 1
ATOM 557 C C . PRO A 1 73 ? 0.157 19.869 -11.063 1.00 70.69 73 PRO A C 1
ATOM 559 O O . PRO A 1 73 ? 0.568 19.845 -9.901 1.00 70.69 73 PRO A O 1
ATOM 562 N N . PRO A 1 74 ? 0.992 19.731 -12.114 1.00 60.97 74 PRO A N 1
ATOM 563 C CA . PRO A 1 74 ? 2.378 19.239 -12.019 1.00 60.97 74 PRO A CA 1
ATOM 564 C C . PRO A 1 74 ? 3.331 20.027 -11.096 1.00 60.97 74 PRO A C 1
ATOM 566 O O . PRO A 1 74 ? 4.463 19.600 -10.885 1.00 60.97 74 PRO A O 1
ATOM 569 N N . ASN A 1 75 ? 2.888 21.166 -10.555 1.00 62.44 75 ASN A N 1
ATOM 570 C CA . ASN A 1 75 ? 3.713 22.187 -9.914 1.00 62.44 75 ASN A CA 1
ATOM 571 C C . ASN A 1 75 ? 3.434 22.344 -8.404 1.00 62.44 75 ASN A C 1
ATOM 573 O O . ASN A 1 75 ? 3.932 23.287 -7.798 1.00 62.44 75 ASN A O 1
ATOM 577 N N . LEU A 1 76 ? 2.620 21.475 -7.796 1.00 55.44 76 LEU A N 1
ATOM 578 C CA . LEU A 1 76 ? 2.403 21.437 -6.343 1.00 55.44 76 LEU A CA 1
ATOM 579 C C . LEU A 1 76 ? 3.321 20.371 -5.724 1.00 55.44 76 LEU A C 1
ATOM 581 O O . LEU A 1 76 ? 2.902 19.238 -5.494 1.00 55.44 76 LEU A O 1
ATOM 585 N N . ARG A 1 77 ? 4.589 20.717 -5.503 1.00 53.00 77 ARG A N 1
ATOM 586 C CA . ARG A 1 77 ? 5.509 19.979 -4.627 1.00 53.00 77 ARG A CA 1
ATOM 587 C C . ARG A 1 77 ? 6.200 20.951 -3.691 1.00 53.00 77 ARG A C 1
ATOM 589 O O . ARG A 1 77 ? 6.541 22.054 -4.170 1.00 53.00 77 ARG A O 1
#

Sequence (77 aa):
MREGKLCDRDRLTDMLLLSKGVAGGYHTAALEAATPKVRSTLAKLHAEELKDAEALFSAMEKRGWYRPEPAGPPNLR

pLDDT: mean 91.52, std 13.85, range [42.41, 98.81]

Foldseek 3Di:
DPDPDQDPLRVLVVLLVVLVVLLVVLVVCLVPDPDPVSNVVSVVSSVVSVVVNVVSQVVCVVVVSHDDDDDDDPPDD

Secondary structure (DSSP, 8-state):
-------HHHHHHHHHHHHHHHHHHHHHHHHH--SHHHHHHHHHHHHHHHHHHHHHHHHHHTTTS--PPPSS-TT--